Protein AF-A0A0F8IUU8-F1 (afdb_monomer_lite)

pLDDT: mean 72.13, std 15.9, range [35.56, 93.38]

Radius of gyration: 12.73 Å; chains: 1; bounding box: 32×25×31 Å

Structure (mmCIF, N/CA/C/O backbone):
data_AF-A0A0F8IUU8-F1
#
_entry.id   AF-A0A0F8IUU8-F1
#
loop_
_atom_site.group_PDB
_atom_site.id
_atom_site.type_symbol
_atom_site.label_atom_id
_atom_site.label_alt_id
_atom_site.label_comp_id
_atom_site.label_asym_id
_atom_site.label_entity_id
_atom_site.label_seq_id
_atom_site.pdbx_PDB_ins_code
_atom_site.Cartn_x
_atom_site.Cartn_y
_atom_site.Cartn_z
_atom_site.occupancy
_atom_site.B_iso_or_equiv
_atom_site.auth_seq_id
_atom_site.auth_comp_id
_atom_site.auth_asym_id
_atom_site.auth_atom_id
_atom_site.pdbx_PDB_model_num
ATOM 1 N N . MET A 1 1 ? -8.189 -1.375 18.009 1.00 75.06 1 MET A N 1
ATOM 2 C CA . MET A 1 1 ? -7.185 -2.309 17.444 1.00 75.06 1 MET A CA 1
ATOM 3 C C . MET A 1 1 ? -6.181 -1.491 16.639 1.00 75.06 1 MET A C 1
ATOM 5 O O . MET A 1 1 ? -6.577 -0.442 16.152 1.00 75.06 1 MET A O 1
ATOM 9 N N . LYS A 1 2 ? -4.905 -1.886 16.550 1.00 75.44 2 LYS A N 1
ATOM 10 C CA . LYS A 1 2 ? -3.905 -1.182 15.723 1.00 75.44 2 LYS A CA 1
ATOM 11 C C . LYS A 1 2 ? -3.516 -2.072 14.547 1.00 75.44 2 LYS A C 1
ATOM 13 O O . LYS A 1 2 ? -3.246 -3.251 14.756 1.00 75.44 2 LYS A O 1
ATOM 18 N N . GLY A 1 3 ? -3.519 -1.509 13.344 1.00 76.06 3 GLY A N 1
ATOM 19 C CA . GLY A 1 3 ? -3.088 -2.178 12.117 1.00 76.06 3 GLY A CA 1
ATOM 20 C C . GLY A 1 3 ? -1.675 -1.760 11.742 1.00 76.06 3 GLY A C 1
ATOM 21 O O . GLY A 1 3 ? -1.259 -0.644 12.051 1.00 76.06 3 GLY A O 1
ATOM 22 N N . VAL A 1 4 ? -0.949 -2.656 11.077 1.00 81.69 4 VAL A N 1
ATOM 23 C CA . VAL A 1 4 ? 0.398 -2.395 10.563 1.00 81.69 4 VAL A CA 1
ATOM 24 C C . VAL A 1 4 ? 0.436 -2.808 9.098 1.00 81.69 4 VAL A C 1
ATOM 26 O O . VAL A 1 4 ? 0.060 -3.930 8.764 1.00 81.69 4 VAL A O 1
ATOM 29 N N . ILE A 1 5 ? 0.904 -1.908 8.234 1.00 80.50 5 ILE A N 1
ATOM 30 C CA . ILE A 1 5 ? 1.217 -2.201 6.831 1.00 80.50 5 ILE A CA 1
ATOM 31 C C . ILE A 1 5 ? 2.738 -2.249 6.709 1.00 80.50 5 ILE A C 1
ATOM 33 O O . ILE A 1 5 ? 3.421 -1.287 7.051 1.00 80.50 5 ILE A O 1
ATOM 37 N N . LEU A 1 6 ?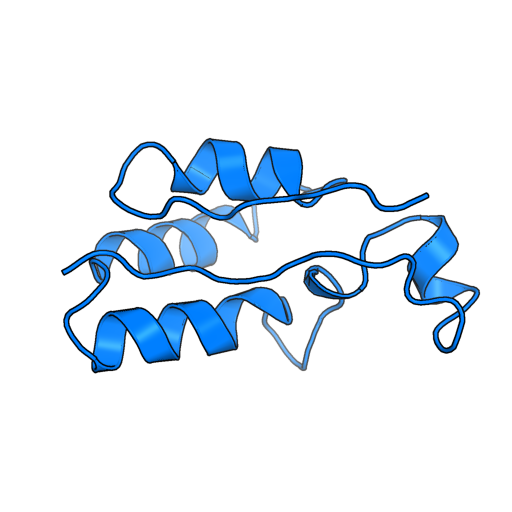 3.284 -3.364 6.224 1.00 82.50 6 LEU A N 1
ATOM 38 C CA . LEU A 1 6 ? 4.722 -3.501 5.993 1.00 82.50 6 LEU A CA 1
ATOM 39 C C . LEU A 1 6 ? 5.066 -3.026 4.580 1.00 82.50 6 LEU A C 1
ATOM 41 O O . LEU A 1 6 ? 5.046 -3.805 3.631 1.00 82.50 6 LEU A O 1
ATOM 45 N N . ALA A 1 7 ? 5.401 -1.743 4.448 1.00 79.69 7 ALA A N 1
ATOM 46 C CA . ALA A 1 7 ? 5.692 -1.100 3.166 1.00 79.69 7 ALA A CA 1
ATOM 47 C C . ALA A 1 7 ? 7.206 -0.995 2.859 1.00 79.69 7 ALA A C 1
ATOM 49 O O . ALA A 1 7 ? 7.668 0.002 2.311 1.00 79.69 7 ALA A O 1
ATOM 50 N N . GLY A 1 8 ? 7.999 -2.022 3.192 1.00 77.00 8 GLY A N 1
ATOM 51 C CA . GLY A 1 8 ? 9.466 -2.030 3.034 1.00 77.00 8 GLY A CA 1
ATOM 52 C C . GLY A 1 8 ? 10.024 -2.792 1.813 1.00 77.00 8 GLY A C 1
ATOM 53 O O . GLY A 1 8 ? 9.312 -3.468 1.062 1.00 77.00 8 GLY A O 1
ATOM 54 N N . GLY A 1 9 ? 11.348 -2.734 1.644 1.00 81.31 9 GLY A N 1
ATOM 55 C CA . GLY A 1 9 ? 12.113 -3.479 0.633 1.00 81.31 9 GLY A CA 1
ATOM 56 C C . GLY A 1 9 ? 12.348 -2.727 -0.685 1.00 81.31 9 GLY A C 1
ATOM 57 O O . GLY A 1 9 ? 11.522 -1.932 -1.122 1.00 81.31 9 GLY A O 1
ATOM 58 N N . THR A 1 10 ? 13.474 -3.026 -1.340 1.00 80.88 10 THR A N 1
ATOM 59 C CA . THR A 1 10 ? 14.023 -2.258 -2.479 1.00 80.88 10 THR A CA 1
ATOM 60 C C . THR A 1 10 ? 13.310 -2.478 -3.815 1.00 80.88 10 THR A C 1
ATOM 62 O O . THR A 1 10 ? 13.477 -1.694 -4.741 1.00 80.88 10 THR A O 1
ATOM 65 N N . GLY A 1 11 ? 12.519 -3.548 -3.947 1.00 85.31 11 GLY A N 1
ATOM 66 C CA . GLY A 1 11 ? 11.786 -3.835 -5.183 1.00 85.31 11 GLY A CA 1
ATOM 67 C C . GLY A 1 11 ? 12.691 -4.076 -6.398 1.00 85.31 11 GLY A C 1
ATOM 68 O O . GLY A 1 11 ? 12.314 -3.725 -7.511 1.00 85.31 11 GLY A O 1
ATOM 69 N N . SER A 1 12 ? 13.868 -4.681 -6.206 1.00 88.25 12 SER A N 1
ATOM 70 C CA . SER A 1 12 ? 14.876 -4.908 -7.258 1.00 88.25 12 SER A CA 1
ATOM 71 C C . SER A 1 12 ? 14.364 -5.673 -8.486 1.00 88.25 12 SER A C 1
ATOM 73 O O . SER A 1 12 ? 14.806 -5.408 -9.598 1.00 88.25 12 SER A O 1
ATOM 75 N N . ARG A 1 13 ? 13.380 -6.568 -8.317 1.00 93.38 13 ARG A N 1
ATOM 76 C CA . ARG A 1 13 ? 12.722 -7.288 -9.428 1.00 93.38 13 ARG A CA 1
ATOM 77 C C . ARG A 1 13 ? 11.902 -6.389 -10.358 1.00 93.38 13 ARG A C 1
ATOM 79 O O . ARG A 1 13 ? 11.582 -6.805 -11.460 1.00 93.38 13 ARG A O 1
ATOM 86 N N . LEU A 1 14 ? 11.545 -5.190 -9.903 1.00 91.44 14 LEU A N 1
ATOM 87 C CA . LEU A 1 14 ? 10.787 -4.195 -10.664 1.00 91.44 14 LEU A CA 1
ATOM 88 C C . LEU A 1 14 ? 11.692 -3.089 -11.227 1.00 91.44 14 LEU A C 1
ATOM 90 O O . LEU A 1 14 ? 11.196 -2.069 -11.701 1.00 91.44 14 LEU A O 1
ATOM 94 N N . TYR A 1 15 ? 13.015 -3.251 -11.171 1.00 89.56 15 TYR A N 1
ATOM 95 C CA . TYR A 1 15 ? 13.938 -2.316 -11.807 1.00 89.56 15 TYR A CA 1
ATOM 96 C C . TYR A 1 15 ? 13.644 -2.220 -13.323 1.00 89.56 15 TYR A C 1
ATOM 98 O O . TYR A 1 15 ? 13.448 -3.260 -13.953 1.00 89.56 15 TYR A O 1
ATOM 106 N N . PRO A 1 16 ? 13.611 -1.015 -13.936 1.00 90.69 16 PRO A N 1
ATOM 107 C CA . PRO A 1 16 ? 14.031 0.284 -13.397 1.00 90.69 16 PRO A CA 1
ATOM 108 C C . PRO A 1 16 ? 12.929 1.105 -12.710 1.00 90.69 16 PRO A C 1
ATOM 110 O O . PRO A 1 16 ? 13.215 2.202 -12.233 1.00 90.69 16 PRO A O 1
ATOM 113 N N . LEU A 1 17 ? 11.691 0.609 -12.630 1.00 85.25 17 LEU A N 1
ATOM 114 C CA . LEU A 1 17 ? 10.551 1.354 -12.072 1.00 85.25 17 LEU A CA 1
ATOM 115 C C . LEU A 1 17 ? 10.801 1.772 -10.618 1.00 85.25 17 LEU A C 1
ATOM 117 O O . LEU A 1 17 ? 10.455 2.875 -10.205 1.00 85.25 17 LEU A O 1
ATOM 121 N N . THR A 1 18 ? 11.481 0.913 -9.862 1.00 85.06 18 THR A N 1
ATOM 122 C CA . THR A 1 18 ? 11.808 1.131 -8.449 1.00 85.06 18 THR A CA 1
ATOM 123 C C . THR A 1 18 ? 13.065 1.971 -8.206 1.00 85.06 18 THR A C 1
ATOM 125 O O . THR A 1 18 ? 13.484 2.137 -7.063 1.00 85.06 18 THR A O 1
ATOM 128 N N . LYS A 1 19 ? 13.680 2.530 -9.262 1.00 82.25 19 LYS A N 1
ATOM 129 C CA . LYS A 1 19 ? 14.839 3.435 -9.145 1.00 82.25 19 LYS A CA 1
ATOM 130 C C . LYS A 1 19 ? 14.448 4.829 -8.647 1.00 82.25 19 LYS A C 1
ATOM 132 O O . LYS A 1 19 ? 15.236 5.471 -7.962 1.00 82.25 19 LYS A O 1
ATOM 137 N N . VAL A 1 20 ? 13.271 5.311 -9.047 1.00 76.69 20 VAL A N 1
ATOM 138 C CA . VAL A 1 20 ? 12.825 6.701 -8.820 1.00 76.69 20 VAL A CA 1
ATOM 139 C C . VAL A 1 20 ? 11.687 6.772 -7.801 1.00 76.69 20 VAL A C 1
ATOM 141 O O . VAL A 1 20 ? 11.518 7.796 -7.149 1.00 76.69 20 VAL A O 1
ATOM 144 N N . THR A 1 21 ? 10.928 5.684 -7.638 1.00 74.19 21 THR A N 1
ATOM 145 C CA . THR A 1 21 ? 9.819 5.592 -6.683 1.00 74.19 21 THR A CA 1
ATOM 146 C C . THR A 1 21 ? 9.796 4.233 -5.986 1.00 74.19 21 THR A C 1
ATOM 148 O O . THR A 1 21 ? 10.341 3.248 -6.481 1.00 74.19 21 THR A O 1
ATOM 151 N N . ASN A 1 22 ? 9.173 4.159 -4.814 1.00 80.44 22 ASN A N 1
ATOM 152 C CA . ASN A 1 22 ? 9.023 2.910 -4.074 1.00 80.44 22 ASN A CA 1
ATOM 153 C C . ASN A 1 22 ? 7.953 2.013 -4.725 1.00 80.44 22 ASN A C 1
ATOM 155 O O . ASN A 1 22 ? 6.936 2.502 -5.210 1.00 80.44 22 ASN A O 1
ATOM 159 N N . LYS A 1 23 ? 8.127 0.686 -4.653 1.00 85.50 23 LYS A N 1
ATOM 160 C CA . LYS A 1 23 ? 7.170 -0.288 -5.208 1.00 85.50 23 LYS A CA 1
ATOM 161 C C . LYS A 1 23 ? 5.722 -0.112 -4.716 1.00 85.50 23 LYS A C 1
ATOM 163 O O . LYS A 1 23 ? 4.808 -0.381 -5.481 1.00 85.50 23 LYS A O 1
ATOM 168 N N . HIS A 1 24 ? 5.506 0.347 -3.480 1.00 85.12 24 HIS A N 1
ATOM 169 C CA . HIS A 1 24 ? 4.157 0.518 -2.917 1.00 85.12 24 HIS A CA 1
ATOM 170 C C . HIS A 1 24 ? 3.439 1.775 -3.428 1.00 85.12 24 HIS A C 1
ATOM 172 O O . HIS A 1 24 ? 2.226 1.881 -3.286 1.00 85.12 24 HIS A O 1
ATOM 178 N N . LEU A 1 25 ? 4.176 2.717 -4.022 1.00 83.75 25 LEU A N 1
ATOM 179 C CA . LEU A 1 25 ? 3.612 3.903 -4.670 1.00 83.75 25 LEU A CA 1
ATOM 180 C C . LEU A 1 25 ? 3.432 3.711 -6.177 1.00 83.75 25 LEU A C 1
ATOM 182 O O . LEU A 1 25 ? 2.940 4.611 -6.853 1.00 83.75 25 LEU A O 1
ATOM 186 N N . LEU A 1 26 ? 3.829 2.555 -6.722 1.00 86.56 26 LEU A N 1
ATOM 187 C CA . LEU A 1 26 ? 3.553 2.250 -8.118 1.00 86.56 26 LEU A CA 1
ATOM 188 C C . LEU A 1 26 ? 2.034 2.165 -8.330 1.00 86.56 26 LEU A C 1
ATOM 190 O O . LEU A 1 26 ? 1.338 1.588 -7.485 1.00 86.56 26 LEU A O 1
ATOM 194 N N . PRO A 1 27 ? 1.523 2.719 -9.441 1.00 87.75 27 PRO A N 1
ATOM 195 C CA . PRO A 1 27 ? 0.106 2.670 -9.740 1.00 87.75 27 PRO A CA 1
ATOM 196 C C . PRO A 1 27 ? -0.313 1.236 -10.062 1.00 87.75 27 PRO A C 1
ATOM 198 O O . PRO A 1 27 ? 0.328 0.533 -10.848 1.00 87.75 27 PRO A O 1
ATOM 201 N N . VAL A 1 28 ? -1.421 0.819 -9.470 1.00 90.50 28 VAL A N 1
ATOM 202 C CA . VAL A 1 28 ? -2.203 -0.341 -9.871 1.00 90.50 28 VAL A CA 1
ATOM 203 C C . VAL A 1 28 ? -3.517 0.224 -10.387 1.00 90.50 28 VAL A C 1
ATOM 205 O O . VAL A 1 28 ? -4.354 0.687 -9.619 1.00 90.50 28 VAL A O 1
ATOM 208 N N . TYR A 1 29 ? -3.656 0.230 -11.711 1.00 92.56 29 TYR A N 1
ATOM 209 C CA . TYR A 1 29 ? -4.736 0.930 -12.400 1.00 92.56 29 TYR A CA 1
ATOM 210 C C . TYR A 1 29 ? -4.763 2.434 -12.059 1.00 92.56 29 TYR A C 1
ATOM 212 O O . TYR A 1 29 ? -3.867 3.157 -12.493 1.00 92.56 29 TYR A O 1
ATOM 220 N N . ASP A 1 30 ? -5.757 2.901 -11.307 1.00 85.12 30 ASP A N 1
ATOM 221 C CA . ASP A 1 30 ? -6.003 4.308 -10.982 1.00 85.12 30 ASP A CA 1
ATOM 222 C C . ASP A 1 30 ? -5.491 4.724 -9.593 1.00 85.12 30 ASP A C 1
ATOM 224 O O . ASP A 1 30 ? -5.554 5.904 -9.250 1.00 85.12 30 ASP A O 1
ATOM 228 N N . LYS A 1 31 ? -4.976 3.781 -8.792 1.00 83.44 31 LYS A N 1
ATOM 229 C CA . LYS A 1 31 ? -4.597 4.000 -7.384 1.00 83.44 31 LYS A CA 1
ATOM 230 C C . LYS A 1 31 ? -3.194 3.478 -7.085 1.00 83.44 31 LYS A C 1
ATOM 232 O O . LYS A 1 31 ? -2.736 2.545 -7.746 1.00 83.44 31 LYS A O 1
ATOM 237 N N . PRO A 1 32 ? -2.474 4.030 -6.095 1.00 84.50 32 PRO A N 1
ATOM 238 C CA . PRO A 1 32 ? -1.192 3.467 -5.688 1.00 84.50 32 PRO A CA 1
ATOM 239 C C . PRO A 1 32 ? -1.390 2.088 -5.039 1.00 84.50 32 PRO A C 1
ATOM 241 O O . PRO A 1 32 ? -2.406 1.807 -4.405 1.00 84.50 32 PRO A O 1
ATOM 244 N N . MET A 1 33 ? -0.389 1.214 -5.139 1.00 88.38 33 MET A N 1
ATOM 245 C CA . MET A 1 33 ? -0.447 -0.137 -4.564 1.00 88.38 33 MET A CA 1
ATOM 246 C C . MET A 1 33 ? -0.737 -0.155 -3.048 1.00 88.38 33 MET A C 1
ATOM 248 O O . MET A 1 33 ? -1.357 -1.097 -2.559 1.00 88.38 33 MET A O 1
ATOM 252 N N . ILE A 1 34 ? -0.310 0.864 -2.294 1.00 84.56 34 ILE A N 1
ATOM 253 C CA . ILE A 1 34 ? -0.548 0.979 -0.844 1.00 84.56 34 ILE A CA 1
ATOM 254 C C . ILE A 1 34 ? -2.023 1.241 -0.471 1.00 84.56 34 ILE A C 1
ATOM 256 O O . ILE A 1 34 ? -2.410 0.945 0.661 1.00 84.56 34 ILE A O 1
ATOM 260 N N . TYR A 1 35 ? -2.858 1.686 -1.416 1.00 85.25 35 TYR A N 1
ATOM 261 C CA . TYR A 1 35 ? -4.297 1.907 -1.217 1.00 85.25 35 TYR A CA 1
ATOM 262 C C . TYR A 1 35 ? -5.021 0.630 -0.766 1.00 85.25 35 TYR A C 1
ATOM 264 O O . TYR A 1 35 ? -5.784 0.613 0.196 1.00 85.25 35 TYR A O 1
ATOM 272 N N . TYR A 1 36 ? -4.746 -0.488 -1.433 1.00 89.44 36 TYR A N 1
ATOM 273 C CA . TYR A 1 36 ? -5.445 -1.760 -1.226 1.00 89.44 36 TYR A CA 1
ATOM 274 C C . TYR A 1 36 ? -5.267 -2.362 0.184 1.00 89.44 36 TYR A C 1
ATOM 276 O O . TYR A 1 36 ? -6.262 -2.763 0.803 1.00 89.44 36 TYR A O 1
ATOM 284 N N . PRO A 1 37 ? -4.048 -2.437 0.762 1.00 87.44 37 PRO A N 1
ATOM 285 C CA . PRO A 1 37 ? -3.904 -2.867 2.150 1.00 87.44 37 PRO A CA 1
ATOM 286 C C . PRO A 1 37 ? -4.512 -1.867 3.146 1.00 87.44 37 PRO A C 1
ATOM 288 O O . PRO A 1 37 ? -4.978 -2.291 4.203 1.00 87.44 37 PRO A O 1
ATOM 291 N N . MET A 1 38 ? -4.574 -0.568 2.830 1.00 85.56 38 MET A N 1
ATOM 292 C CA . MET A 1 38 ? -5.291 0.406 3.664 1.00 85.56 38 MET A CA 1
ATOM 293 C C . MET A 1 38 ? -6.803 0.164 3.655 1.00 85.56 38 MET A C 1
ATOM 295 O O . MET A 1 38 ? -7.413 0.105 4.724 1.00 85.56 38 MET A O 1
ATOM 299 N N . GLU A 1 39 ? -7.394 -0.054 2.480 1.00 87.75 39 GLU A N 1
ATOM 300 C CA . GLU A 1 39 ? -8.805 -0.430 2.316 1.00 87.75 39 GLU A CA 1
ATOM 301 C C . GLU A 1 39 ? -9.145 -1.693 3.107 1.00 87.75 39 GLU A C 1
ATOM 303 O O . GLU A 1 39 ? -10.153 -1.740 3.811 1.00 87.75 39 GLU A O 1
ATOM 308 N N . THR A 1 40 ? -8.245 -2.676 3.105 1.00 90.12 40 THR A N 1
ATOM 309 C CA . THR A 1 40 ? -8.394 -3.892 3.916 1.00 90.12 40 THR A CA 1
ATOM 310 C C . THR A 1 40 ? -8.481 -3.576 5.414 1.00 90.12 40 THR A C 1
ATOM 312 O O . THR A 1 40 ? -9.325 -4.133 6.114 1.00 90.12 40 THR A O 1
ATOM 315 N N . LEU A 1 41 ? -7.649 -2.661 5.925 1.00 87.25 41 LEU A N 1
ATOM 316 C CA . LEU A 1 41 ? -7.684 -2.263 7.338 1.00 87.25 41 LEU A CA 1
ATOM 317 C C . LEU A 1 41 ? -8.933 -1.456 7.700 1.00 87.25 41 LEU A C 1
ATOM 319 O O . LEU A 1 41 ? -9.450 -1.613 8.807 1.00 87.25 41 LEU A O 1
ATOM 323 N N . VAL A 1 42 ? -9.431 -0.614 6.794 1.00 87.38 42 VAL A N 1
ATOM 324 C CA . VAL A 1 42 ? -10.700 0.102 6.991 1.00 87.38 42 VAL A CA 1
ATOM 325 C C . VAL A 1 42 ? -11.869 -0.878 7.014 1.00 87.38 42 VAL A C 1
ATOM 327 O O . VAL A 1 42 ? -12.670 -0.845 7.946 1.00 87.38 42 VAL A O 1
ATOM 330 N N . ASN A 1 43 ? -11.919 -1.814 6.065 1.00 90.19 43 ASN A N 1
ATOM 331 C CA . ASN A 1 43 ? -12.959 -2.844 6.003 1.00 90.19 43 ASN A CA 1
ATOM 332 C C . ASN A 1 43 ? -12.939 -3.775 7.226 1.00 90.19 43 ASN A C 1
ATOM 334 O O . ASN A 1 43 ? -13.983 -4.265 7.648 1.00 90.19 43 ASN A O 1
ATOM 338 N N . ALA A 1 44 ? -11.769 -3.979 7.836 1.00 90.38 44 ALA A N 1
ATOM 339 C CA . ALA A 1 44 ? -11.620 -4.716 9.088 1.00 90.38 44 ALA A CA 1
ATOM 340 C C . ALA A 1 44 ? -11.980 -3.897 10.349 1.00 90.38 44 ALA A C 1
ATOM 342 O O . ALA A 1 44 ? -11.864 -4.412 11.461 1.00 90.38 44 ALA A O 1
A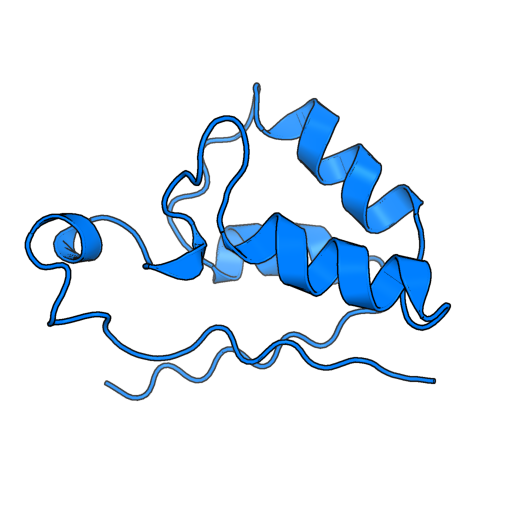TOM 343 N N . GLY A 1 45 ? -12.366 -2.621 10.215 1.00 88.00 45 GLY A N 1
ATOM 344 C CA . GLY A 1 45 ? -12.636 -1.723 11.346 1.00 88.00 45 GLY A CA 1
ATOM 345 C C . GLY A 1 45 ? -11.386 -1.348 12.155 1.00 88.00 45 GLY A C 1
ATOM 346 O O . GLY A 1 45 ? -11.487 -0.937 13.312 1.00 88.00 45 GLY A O 1
ATOM 347 N N . ILE A 1 46 ? -10.194 -1.522 11.576 1.00 86.00 46 ILE A N 1
ATOM 348 C CA . ILE A 1 46 ? -8.897 -1.248 12.213 1.00 86.00 46 ILE A CA 1
ATOM 349 C C . ILE A 1 46 ? -8.439 0.191 11.934 1.00 86.00 46 ILE A C 1
ATOM 351 O O . ILE A 1 46 ? -7.770 0.796 12.773 1.00 86.00 46 ILE A O 1
ATOM 355 N N . ALA A 1 47 ? -8.807 0.739 10.775 1.00 81.00 47 ALA A N 1
ATOM 356 C CA . ALA A 1 47 ? -8.523 2.108 10.355 1.00 81.00 47 ALA A CA 1
ATOM 357 C C . ALA A 1 47 ? -9.816 2.879 10.042 1.00 81.00 47 ALA A C 1
ATOM 359 O O . ALA A 1 47 ? -10.887 2.296 9.884 1.00 81.00 47 ALA A O 1
ATOM 360 N N . ARG A 1 48 ? -9.706 4.207 9.967 1.00 79.50 48 ARG A N 1
ATOM 361 C CA . ARG A 1 48 ? -10.818 5.123 9.693 1.00 79.50 48 ARG A CA 1
ATOM 362 C C . ARG A 1 48 ? -11.002 5.340 8.189 1.00 79.50 48 ARG A C 1
ATOM 364 O O . ARG A 1 48 ? -10.020 5.397 7.454 1.00 79.50 48 ARG A O 1
ATOM 371 N N . LYS A 1 49 ? -12.248 5.480 7.726 1.00 75.12 49 LYS A N 1
ATOM 372 C CA . LYS A 1 49 ? -12.560 5.669 6.296 1.00 75.12 49 LYS A CA 1
ATOM 373 C C . LYS A 1 49 ? -12.020 7.004 5.768 1.00 75.12 49 LYS A C 1
ATOM 375 O O . LYS A 1 49 ? -11.549 7.081 4.636 1.00 75.12 49 LYS A O 1
ATOM 380 N N . GLU A 1 50 ? -11.984 8.016 6.629 1.00 72.44 50 GLU A N 1
ATOM 381 C CA . GLU A 1 50 ? -11.419 9.342 6.368 1.00 72.44 50 GLU A CA 1
ATOM 382 C C . GLU A 1 50 ? -9.930 9.279 5.992 1.00 72.44 50 GLU A C 1
ATOM 384 O O . GLU A 1 50 ? -9.429 10.159 5.294 1.00 72.44 50 GLU A O 1
ATOM 389 N N . SER A 1 51 ? -9.223 8.228 6.422 1.00 68.94 51 SER A N 1
ATOM 390 C CA . SER A 1 51 ? -7.824 7.990 6.063 1.00 68.94 51 SER A CA 1
ATOM 391 C C . SER A 1 51 ? -7.652 7.640 4.576 1.00 68.94 51 SER A C 1
ATOM 393 O O . SER A 1 51 ? -6.608 7.941 4.016 1.00 68.94 51 SER A O 1
ATOM 395 N N . ILE A 1 52 ? -8.662 7.046 3.926 1.00 73.00 52 ILE A N 1
ATOM 396 C CA . ILE A 1 52 ? -8.637 6.675 2.496 1.00 73.00 52 ILE A CA 1
ATOM 397 C C . ILE A 1 52 ? -9.217 7.791 1.617 1.00 73.00 52 ILE A C 1
ATOM 399 O O . ILE A 1 52 ? -8.746 8.040 0.512 1.00 73.00 52 ILE A O 1
ATOM 403 N N . GLU A 1 53 ? -10.244 8.498 2.090 1.00 66.19 53 GLU A N 1
ATOM 404 C CA . GLU A 1 53 ? -10.871 9.580 1.313 1.00 66.19 53 GLU A CA 1
ATOM 405 C C . GLU A 1 53 ? -9.924 10.772 1.105 1.00 66.19 53 GLU A C 1
ATOM 407 O O . GLU A 1 53 ? -9.904 11.366 0.027 1.00 66.19 53 GLU A O 1
ATOM 412 N N . LYS A 1 54 ? -9.075 11.073 2.097 1.00 64.19 54 LYS A N 1
ATOM 413 C CA . LYS A 1 54 ? -8.012 12.083 1.983 1.00 64.19 54 LYS A CA 1
ATOM 414 C C . LYS A 1 54 ? -6.991 11.746 0.890 1.00 64.19 54 LYS A C 1
ATOM 416 O O . LYS A 1 54 ? -6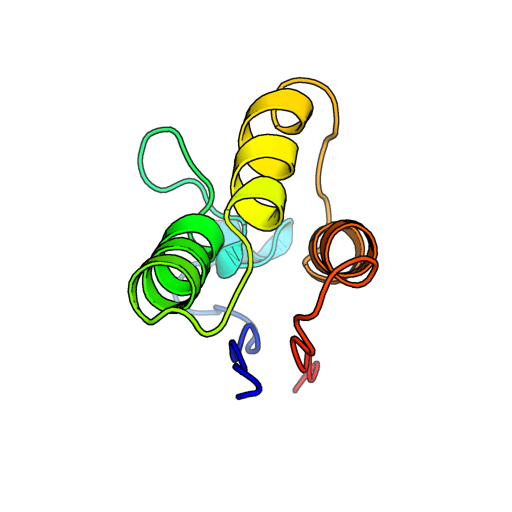.566 12.637 0.160 1.00 64.19 54 LYS A O 1
ATOM 421 N N . GLU A 1 55 ? -6.634 10.471 0.749 1.00 62.25 55 GLU A N 1
ATOM 422 C CA . GLU A 1 55 ? -5.735 9.994 -0.307 1.00 62.25 55 GLU A CA 1
ATOM 423 C C . GLU A 1 55 ? -6.338 10.224 -1.703 1.00 62.25 55 GLU A C 1
ATOM 425 O O . GLU A 1 55 ? -5.661 10.742 -2.588 1.00 62.25 55 GLU A O 1
ATOM 430 N N . LEU A 1 56 ? -7.621 9.898 -1.894 1.00 58.72 56 LEU A N 1
ATOM 431 C CA . LEU A 1 56 ? -8.305 10.032 -3.188 1.00 58.72 56 LEU A CA 1
ATOM 432 C C . LEU A 1 56 ? -8.432 11.488 -3.660 1.00 58.72 56 LEU A C 1
ATOM 434 O O . LEU A 1 56 ? -8.363 11.752 -4.859 1.00 58.72 56 LEU A O 1
ATOM 438 N N . ILE A 1 57 ? -8.621 12.433 -2.735 1.00 57.22 57 ILE A N 1
ATOM 439 C CA . ILE A 1 57 ? -8.778 13.861 -3.056 1.00 57.22 57 ILE A CA 1
ATOM 440 C C . ILE A 1 57 ? -7.426 14.500 -3.410 1.00 57.22 57 ILE A C 1
ATOM 442 O O . ILE A 1 57 ? -7.346 15.329 -4.318 1.00 57.22 57 ILE A O 1
ATOM 446 N N . GLU A 1 58 ? -6.349 14.114 -2.725 1.00 54.75 58 GLU A N 1
ATOM 447 C CA . GLU A 1 58 ? -5.048 14.778 -2.864 1.00 54.75 58 GLU A CA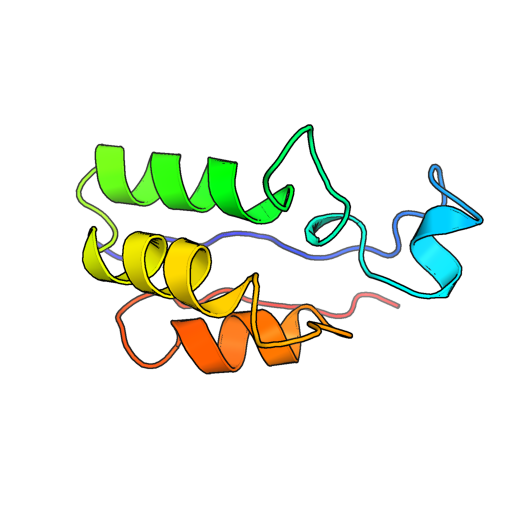 1
ATOM 448 C C . GLU A 1 58 ? -4.074 14.076 -3.817 1.00 54.75 58 GLU A C 1
ATOM 450 O O . GLU A 1 58 ? -3.114 14.713 -4.250 1.00 54.75 58 GLU A O 1
ATOM 455 N N . HIS A 1 59 ? -4.360 12.849 -4.272 1.00 56.78 59 HIS A N 1
ATOM 456 C CA . HIS A 1 59 ? -3.593 12.178 -5.335 1.00 56.78 59 HIS A CA 1
ATOM 457 C C . HIS A 1 59 ? -3.530 12.974 -6.650 1.00 56.78 59 HIS A C 1
ATOM 459 O O . HIS A 1 59 ? -2.594 12.815 -7.434 1.00 56.78 59 HIS A O 1
ATOM 465 N N . HIS A 1 60 ? -4.508 13.853 -6.886 1.00 48.38 60 HIS A N 1
ATOM 466 C CA . HIS A 1 60 ? -4.527 14.767 -8.029 1.00 48.38 60 HIS A CA 1
ATOM 467 C C . HIS A 1 60 ? -3.734 16.066 -7.805 1.00 48.38 60 HIS A C 1
ATOM 469 O O . HIS A 1 60 ? -3.510 16.809 -8.759 1.00 48.38 60 HIS A O 1
ATOM 475 N N . THR A 1 61 ? -3.288 16.333 -6.574 1.00 42.91 61 THR A N 1
ATOM 476 C CA . THR A 1 61 ? -2.689 17.614 -6.163 1.00 42.91 61 THR A CA 1
ATOM 477 C C . THR A 1 61 ? -1.258 17.458 -5.630 1.00 42.91 61 THR A C 1
ATOM 479 O O . THR A 1 61 ? -0.443 18.368 -5.785 1.00 42.91 61 THR A O 1
ATOM 482 N N . ILE A 1 62 ? -0.912 16.310 -5.034 1.00 52.34 62 ILE A N 1
ATOM 483 C CA . ILE A 1 62 ? 0.374 16.062 -4.368 1.00 52.34 62 ILE A CA 1
ATOM 484 C C . ILE A 1 62 ? 1.141 14.947 -5.081 1.00 52.34 62 ILE A C 1
ATOM 486 O O . ILE A 1 62 ? 0.631 13.860 -5.332 1.00 52.34 62 ILE A O 1
ATOM 490 N N . ASN A 1 63 ? 2.412 15.213 -5.387 1.00 56.75 63 ASN A N 1
ATOM 491 C CA . ASN A 1 63 ? 3.304 14.255 -6.032 1.00 56.75 63 ASN A CA 1
ATOM 492 C C . ASN A 1 63 ? 4.131 13.520 -4.960 1.00 56.75 63 ASN A C 1
ATOM 494 O O . ASN A 1 63 ? 5.136 14.050 -4.478 1.00 56.75 63 ASN A O 1
ATOM 498 N N . TYR A 1 64 ? 3.692 12.327 -4.549 1.00 63.56 64 TYR A N 1
ATOM 499 C CA . TYR A 1 64 ? 4.381 11.526 -3.531 1.00 63.56 64 TYR A CA 1
ATOM 500 C C . TYR A 1 64 ? 5.686 10.952 -4.094 1.00 63.56 64 TYR A C 1
ATOM 502 O O . TYR A 1 64 ? 5.674 10.068 -4.952 1.00 63.56 64 TYR A O 1
ATOM 510 N N . LYS A 1 65 ? 6.831 11.445 -3.611 1.00 60.09 65 LYS A N 1
ATOM 511 C CA . LYS A 1 65 ? 8.148 10.937 -4.029 1.00 60.09 65 LYS A CA 1
ATOM 512 C C . LYS A 1 65 ? 8.599 9.751 -3.185 1.00 60.09 65 LYS A C 1
ATOM 514 O O . LYS A 1 65 ? 9.312 8.881 -3.682 1.00 60.09 65 LYS A O 1
ATOM 519 N N . THR A 1 66 ? 8.189 9.698 -1.920 1.00 64.88 66 THR A N 1
ATOM 520 C CA . THR A 1 66 ? 8.570 8.633 -0.993 1.00 64.88 66 THR A CA 1
ATOM 521 C C . THR A 1 66 ? 7.381 8.102 -0.202 1.00 64.88 66 THR A C 1
ATOM 523 O O . THR A 1 66 ? 6.376 8.779 0.008 1.00 64.88 66 THR A O 1
ATOM 526 N N . VAL A 1 67 ? 7.515 6.866 0.284 1.00 63.31 67 VAL A N 1
ATOM 527 C CA . VAL A 1 67 ? 6.534 6.259 1.196 1.00 63.31 67 VAL A CA 1
ATOM 528 C C . VAL A 1 67 ? 6.464 7.037 2.512 1.00 63.31 67 VAL A C 1
ATOM 530 O O . VAL A 1 67 ? 5.401 7.098 3.106 1.00 63.31 67 VAL A O 1
ATOM 533 N N . SER A 1 68 ? 7.545 7.690 2.947 1.00 64.88 68 SER A N 1
ATOM 534 C CA . SER A 1 68 ? 7.520 8.562 4.126 1.00 64.88 68 SER A CA 1
ATOM 535 C C . SER A 1 68 ? 6.664 9.812 3.920 1.00 64.88 68 SER A C 1
ATOM 537 O O . SER A 1 68 ? 5.945 10.180 4.843 1.00 64.88 68 SER A O 1
ATOM 539 N N . ASP A 1 69 ? 6.671 10.419 2.727 1.00 66.81 69 ASP A N 1
ATOM 540 C CA . ASP A 1 69 ? 5.782 11.551 2.403 1.00 66.81 69 ASP A CA 1
ATOM 541 C C . ASP A 1 69 ? 4.315 11.119 2.487 1.00 66.81 69 ASP A C 1
ATOM 543 O O . ASP A 1 69 ? 3.471 11.798 3.070 1.00 66.81 69 ASP A O 1
ATOM 547 N N . TYR A 1 70 ? 4.039 9.931 1.954 1.00 67.25 70 TYR A N 1
ATOM 548 C CA . TYR A 1 70 ? 2.725 9.314 1.977 1.00 67.25 70 TYR A CA 1
ATOM 549 C C . TYR A 1 70 ? 2.288 8.935 3.407 1.00 67.25 70 TYR A C 1
ATOM 551 O O . TYR A 1 70 ? 1.167 9.210 3.818 1.00 67.25 70 TYR A O 1
ATOM 559 N N . ILE A 1 71 ? 3.181 8.358 4.217 1.00 62.31 71 ILE A N 1
ATOM 560 C CA . ILE A 1 71 ? 2.900 7.975 5.610 1.00 62.31 71 ILE A CA 1
ATOM 561 C C . ILE A 1 71 ? 2.747 9.200 6.513 1.00 62.31 71 ILE A C 1
ATOM 563 O O . ILE A 1 71 ? 1.851 9.212 7.346 1.00 62.31 71 ILE A O 1
ATOM 567 N N . SER A 1 72 ? 3.574 10.237 6.362 1.00 62.59 72 SER A N 1
ATOM 568 C CA . SER A 1 72 ? 3.489 11.458 7.180 1.00 62.59 72 SER A CA 1
ATOM 569 C C . SER A 1 72 ? 2.125 12.140 7.042 1.00 62.59 72 SER A C 1
ATOM 571 O O . SER A 1 72 ? 1.592 12.690 8.008 1.00 62.59 72 SER A O 1
ATOM 573 N N . PHE A 1 73 ? 1.522 12.041 5.858 1.00 59.50 73 PHE A N 1
ATOM 574 C CA . PHE A 1 73 ? 0.150 12.461 5.613 1.00 59.50 73 PHE A CA 1
ATOM 575 C C . PHE A 1 73 ? -0.880 11.595 6.366 1.00 59.50 73 PHE A C 1
ATOM 577 O O . PHE A 1 73 ? -1.821 12.118 6.966 1.00 59.50 73 PHE A O 1
ATOM 584 N N . MET A 1 74 ? -0.657 10.280 6.399 1.00 56.59 74 MET A N 1
ATOM 585 C CA . MET A 1 74 ? -1.521 9.280 7.041 1.00 56.59 74 MET A CA 1
ATOM 586 C C . MET A 1 74 ? -1.413 9.243 8.576 1.00 56.59 74 MET A C 1
ATOM 588 O O . MET A 1 74 ? -2.391 8.940 9.262 1.00 56.59 74 MET A O 1
ATOM 592 N N . GLU A 1 75 ? -0.245 9.560 9.141 1.00 55.59 75 GLU A N 1
ATOM 593 C CA . GLU A 1 75 ? 0.067 9.419 10.573 1.00 55.59 75 GLU A CA 1
ATOM 594 C C . GLU A 1 75 ? -0.729 10.351 11.490 1.00 55.59 75 GLU A C 1
ATOM 596 O O . GLU A 1 75 ? -0.759 10.136 12.703 1.00 55.59 75 GLU A O 1
ATOM 601 N N . LYS A 1 76 ? -1.447 11.340 10.947 1.00 53.31 76 LYS A N 1
ATOM 602 C CA . LYS A 1 76 ? -2.374 12.140 11.760 1.00 53.31 76 LYS A CA 1
ATOM 603 C C . LYS A 1 76 ? -3.554 11.319 12.282 1.00 53.31 76 LYS A C 1
ATOM 605 O O . LYS A 1 76 ? -4.118 11.677 13.310 1.00 53.31 76 LYS A O 1
ATOM 610 N N . ASP A 1 77 ? -3.883 10.197 11.639 1.00 51.66 77 ASP A N 1
ATOM 611 C CA . ASP A 1 77 ? -5.033 9.375 11.991 1.00 51.66 77 ASP A CA 1
ATOM 612 C C . ASP A 1 77 ? -4.670 7.864 11.983 1.00 51.66 77 ASP A C 1
ATOM 614 O O . ASP A 1 77 ? -4.919 7.135 11.030 1.00 51.66 77 ASP A O 1
ATOM 618 N N . ILE A 1 78 ? -4.172 7.363 13.124 1.00 46.44 78 ILE A N 1
ATOM 619 C CA . ILE A 1 78 ? -4.328 5.967 13.616 1.00 46.44 78 ILE A CA 1
ATOM 620 C C . ILE A 1 78 ? -3.411 4.866 13.023 1.00 46.44 78 ILE A C 1
ATOM 622 O O . ILE A 1 78 ? -3.252 3.818 13.657 1.00 46.44 78 ILE A O 1
ATOM 626 N N . LEU A 1 79 ? -2.718 5.075 11.905 1.00 54.06 79 LEU A N 1
ATOM 627 C CA . LEU A 1 79 ? -1.886 4.037 11.269 1.00 54.06 79 LEU A CA 1
ATOM 628 C C . LEU A 1 79 ? -0.386 4.190 11.583 1.00 54.06 79 LEU A C 1
ATOM 630 O O . LEU A 1 79 ? 0.268 5.095 11.079 1.00 54.06 79 LEU A O 1
ATOM 634 N N . ARG A 1 80 ? 0.189 3.266 12.372 1.00 53.66 80 ARG A N 1
ATOM 635 C CA . ARG A 1 80 ? 1.654 3.122 12.483 1.00 53.66 80 ARG A CA 1
ATOM 636 C C . ARG A 1 80 ? 2.125 2.235 11.336 1.00 53.66 80 ARG A C 1
ATOM 638 O O . ARG A 1 80 ? 2.116 1.008 11.441 1.00 53.66 80 ARG A O 1
ATOM 645 N N . ILE A 1 81 ? 2.491 2.857 10.224 1.00 53.41 81 ILE A N 1
ATOM 646 C CA . ILE A 1 81 ? 3.131 2.169 9.104 1.00 53.41 81 ILE A CA 1
ATOM 647 C C . ILE A 1 81 ? 4.627 2.159 9.408 1.00 53.41 81 ILE A C 1
ATOM 649 O O . ILE A 1 81 ? 5.311 3.166 9.247 1.00 53.41 81 ILE A O 1
ATOM 653 N N . GLU A 1 82 ? 5.148 1.034 9.901 1.00 47.53 82 GLU A N 1
ATOM 654 C CA . GLU A 1 82 ? 6.589 0.923 10.120 1.00 47.53 82 GLU A CA 1
ATOM 655 C C . GLU A 1 82 ? 7.305 0.758 8.782 1.00 47.53 82 GLU A C 1
ATOM 657 O O . GLU A 1 82 ? 7.351 -0.317 8.178 1.00 47.53 82 GLU A O 1
ATOM 662 N N . TYR A 1 83 ? 7.887 1.861 8.325 1.00 43.97 83 TYR A N 1
ATOM 663 C CA . TYR A 1 83 ? 8.811 1.871 7.211 1.00 43.97 83 TYR A CA 1
ATOM 664 C C . TYR A 1 83 ? 10.222 1.607 7.735 1.00 43.97 83 TYR A C 1
ATOM 666 O O . TYR A 1 83 ? 10.888 2.493 8.268 1.00 43.97 83 TYR A O 1
ATOM 674 N N . ARG A 1 84 ? 10.697 0.369 7.586 1.00 38.91 84 ARG A N 1
ATOM 675 C CA . ARG A 1 84 ? 12.118 0.060 7.755 1.00 38.91 84 ARG A CA 1
ATOM 676 C C . ARG A 1 84 ? 12.764 0.074 6.375 1.00 38.91 84 ARG A C 1
ATOM 678 O O . ARG A 1 84 ? 12.505 -0.815 5.561 1.00 38.91 84 ARG A O 1
ATOM 685 N N . PHE A 1 85 ? 13.598 1.082 6.108 1.00 38.12 85 PHE A N 1
ATOM 686 C CA . PHE A 1 85 ? 14.588 0.985 5.037 1.00 38.12 85 PHE A CA 1
ATOM 687 C C . PHE A 1 85 ? 15.524 -0.154 5.439 1.00 38.12 85 PHE A C 1
ATOM 689 O O . PHE A 1 85 ? 16.345 -0.008 6.338 1.00 38.12 85 PHE A O 1
ATOM 696 N N . ILE A 1 86 ? 15.320 -1.330 4.854 1.00 35.72 86 ILE A N 1
ATOM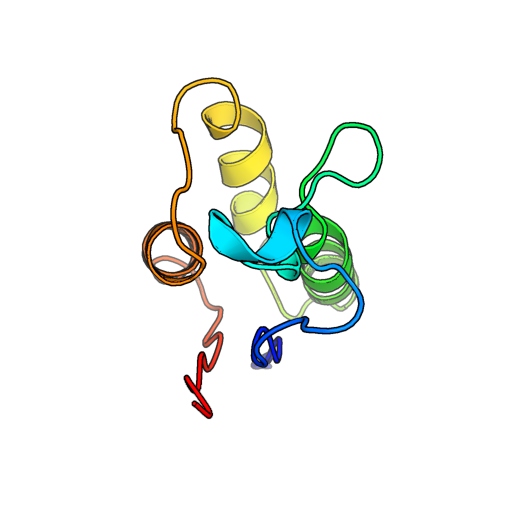 697 C CA . ILE A 1 86 ? 16.318 -2.392 4.888 1.00 35.72 86 ILE A CA 1
AT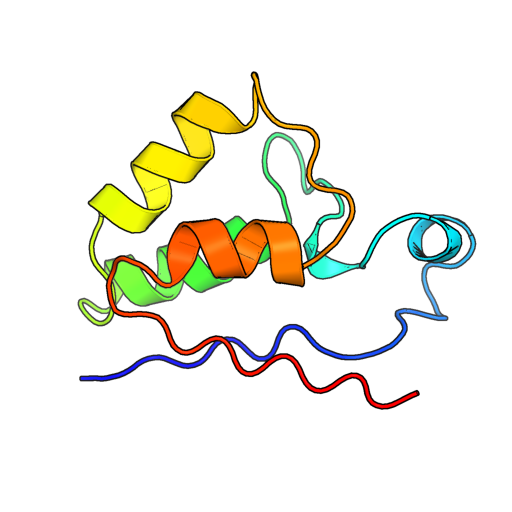OM 698 C C . ILE A 1 86 ? 17.038 -2.262 3.552 1.00 35.72 86 ILE A C 1
ATOM 700 O O . ILE A 1 86 ? 16.579 -2.786 2.533 1.00 35.72 86 ILE A O 1
ATOM 704 N N . GLY A 1 87 ? 18.071 -1.429 3.565 1.00 35.56 87 GLY A N 1
ATOM 705 C CA . GLY A 1 87 ? 19.005 -1.176 2.478 1.00 35.56 87 GLY A CA 1
ATOM 706 C C . GLY A 1 87 ? 20.372 -0.981 3.092 1.00 35.56 87 GLY A C 1
ATOM 707 O O . GLY A 1 87 ? 20.465 -0.075 3.948 1.00 35.56 87 GLY A O 1
#

Foldseek 3Di:
DADEDAQEDQPVVPPPVSVFAGQQQDDDDPGGNVLVVVVVCVVVVNFPPVLNVVRVVCVVPDDDRYVCVVVVSNVVGRHPHDYDHPD

Secondary structure (DSSP, 8-state):
--------S--GGGTTGGGTS-GGGSEETTEETTHHHHHHHHHTTSS-THHHHHHHHHTTT----SHHHHHHHHTTTT---------

Organism: Methanosarcina mazei (NCBI:txid2209)

Sequence (87 aa):
MKGVILAGGTGSRLYPLTKVTNKHLLPVYDKPMIYYPMETLVNAGIARKESIEKELIEHHTINYKTVSDYISFMEKDILRIEYRFIG

InterPro domains:
  IPR005835 Nucleotidyl transferase domain [PF00483] (2-48)
  IPR005907 Glucose-1-phosphate thymidylyltransferase, short form [PTHR43532] (1-47)
  IPR029044 Nucleotide-diphospho-sugar transferases [G3DSA:3.90.550.10] (1-81)
  IPR029044 Nucleotide-diphospho-sugar transferases [SSF53448] (1-48)